Protein AF-A0A8T5UXG6-F1 (afdb_monomer_lite)

Foldseek 3Di:
DDDDDPQQDPDDFADDPDLLVRLQVRCVSNVAPLVPAAAAAEEEAEDEQEADPDPPDGDDLSNVLNNLVSNVVRRHPAYAYAYAYDPPDDLVNSCVRVVCPVVCVVSVHDDDRDYDQPPDDDDDPVRVVVCVVLVHDPVLVSDPPVVSVVVSCVVPDPDPDDCPVVVVVVVVVVVVVVD

pLDDT: mean 83.87, std 12.8, range [38.47, 96.81]

Structure (mmCIF, N/CA/C/O backbone):
data_AF-A0A8T5UXG6-F1
#
_entry.id   AF-A0A8T5UXG6-F1
#
loop_
_atom_site.group_PDB
_atom_site.id
_atom_site.type_symbol
_atom_site.label_atom_id
_atom_site.label_alt_id
_atom_site.label_comp_id
_atom_site.label_asym_id
_atom_site.label_entity_id
_atom_site.label_seq_id
_atom_site.pdbx_PDB_ins_code
_atom_site.Cartn_x
_atom_site.Cartn_y
_atom_site.Cartn_z
_atom_site.occupancy
_atom_site.B_iso_or_equiv
_atom_site.auth_seq_id
_atom_site.auth_comp_id
_atom_site.auth_asym_id
_atom_site.auth_atom_id
_atom_site.pdbx_PDB_model_num
ATOM 1 N N . MET A 1 1 ? -43.165 5.836 3.143 1.00 38.47 1 MET A N 1
ATOM 2 C CA . MET A 1 1 ? -42.640 5.921 4.518 1.00 38.47 1 MET A CA 1
ATOM 3 C C . MET A 1 1 ? -41.140 6.056 4.355 1.00 38.47 1 MET A C 1
ATOM 5 O O . MET A 1 1 ? -40.420 5.119 4.633 1.00 38.47 1 MET A O 1
ATOM 9 N N . ASP A 1 2 ? -40.715 7.193 3.802 1.00 46.41 2 ASP A N 1
ATOM 10 C CA . ASP A 1 2 ? -39.312 7.504 3.524 1.00 46.41 2 ASP A CA 1
ATOM 11 C C . ASP A 1 2 ? -38.989 8.745 4.348 1.00 46.41 2 ASP A C 1
ATOM 13 O O . ASP A 1 2 ? -39.296 9.872 3.961 1.00 46.41 2 ASP A O 1
ATOM 17 N N . GLN A 1 3 ? -38.491 8.522 5.557 1.00 46.97 3 GLN A N 1
ATOM 18 C CA . GLN A 1 3 ? -37.951 9.562 6.422 1.00 46.97 3 GLN A CA 1
ATOM 19 C C . GLN A 1 3 ? -36.730 8.985 7.130 1.00 46.97 3 GLN A C 1
ATOM 21 O O . GLN A 1 3 ? -36.889 8.236 8.086 1.00 46.97 3 GLN A O 1
ATOM 26 N N . LEU A 1 4 ? -35.546 9.313 6.608 1.00 49.09 4 LEU A N 1
ATOM 27 C CA . LEU A 1 4 ? -34.353 9.826 7.301 1.00 49.09 4 LEU A CA 1
ATOM 28 C C . LEU A 1 4 ? -33.150 9.588 6.380 1.00 49.09 4 LEU A C 1
ATOM 30 O O . LEU A 1 4 ? -32.632 8.482 6.349 1.00 49.09 4 LEU A O 1
ATOM 34 N N . ASP A 1 5 ? -32.707 10.605 5.640 1.00 53.50 5 ASP A N 1
ATOM 35 C CA . ASP A 1 5 ? -31.326 10.620 5.126 1.00 53.50 5 ASP A CA 1
ATOM 36 C C . ASP A 1 5 ? -30.870 12.042 4.749 1.00 53.50 5 ASP A C 1
ATOM 38 O O . ASP A 1 5 ? -30.291 12.288 3.695 1.00 53.50 5 ASP A O 1
ATOM 42 N N . SER A 1 6 ? -31.205 13.037 5.581 1.00 59.81 6 SER A N 1
ATOM 43 C CA . SER A 1 6 ? -31.021 14.454 5.230 1.00 59.81 6 SER A CA 1
ATOM 44 C C . SER A 1 6 ? -30.012 15.225 6.081 1.00 59.81 6 SER A C 1
ATOM 46 O O . SER A 1 6 ? -30.183 16.431 6.202 1.00 59.81 6 SER A O 1
ATOM 48 N N . ASP A 1 7 ? -28.989 14.599 6.671 1.00 69.44 7 ASP A N 1
ATOM 49 C CA . ASP A 1 7 ? -27.963 15.389 7.387 1.00 69.44 7 ASP A CA 1
ATOM 50 C C . ASP A 1 7 ? -26.568 14.748 7.495 1.00 69.44 7 ASP A C 1
ATOM 52 O O . ASP A 1 7 ? -25.750 15.162 8.316 1.00 69.44 7 ASP A O 1
ATOM 56 N N . ILE A 1 8 ? -26.246 13.746 6.668 1.00 77.94 8 ILE A N 1
ATOM 57 C CA . ILE A 1 8 ? -24.883 13.202 6.659 1.00 77.94 8 ILE A CA 1
ATOM 58 C C . ILE A 1 8 ? -24.038 13.973 5.649 1.00 77.94 8 ILE A C 1
ATOM 60 O O . ILE A 1 8 ? -24.298 13.938 4.447 1.00 77.94 8 ILE A O 1
ATOM 64 N N . ALA A 1 9 ? -23.003 14.652 6.140 1.00 84.81 9 ALA A N 1
ATOM 65 C CA . ALA A 1 9 ? -22.085 15.404 5.299 1.00 84.81 9 ALA A CA 1
ATOM 66 C C . ALA A 1 9 ? -21.331 14.480 4.323 1.00 84.81 9 ALA A C 1
ATOM 68 O O . ALA A 1 9 ? -20.856 13.407 4.694 1.00 84.81 9 ALA A O 1
ATOM 69 N N . GLU A 1 10 ? -21.174 14.921 3.074 1.00 89.12 10 GLU A N 1
ATOM 70 C CA . GLU A 1 10 ? -20.307 14.251 2.091 1.00 89.12 10 GLU A CA 1
ATOM 71 C C . GLU A 1 10 ? -18.827 14.604 2.297 1.00 89.12 10 GLU A C 1
ATOM 73 O O . GLU A 1 10 ? -17.936 13.827 1.958 1.00 89.12 10 GLU A O 1
ATOM 78 N N . VAL A 1 11 ? -18.560 15.784 2.865 1.00 93.25 11 VAL A N 1
ATOM 79 C CA . VAL A 1 11 ? -17.217 16.299 3.147 1.00 93.25 11 VAL A CA 1
ATOM 80 C C . VAL A 1 11 ? -17.216 16.947 4.524 1.00 93.25 11 VAL A C 1
ATOM 82 O O . VAL A 1 11 ? -18.059 17.790 4.823 1.00 93.25 11 VAL A O 1
ATOM 85 N N . VAL A 1 12 ? -16.233 16.588 5.350 1.00 93.88 12 VAL A N 1
ATOM 86 C CA . VAL A 1 12 ? -16.055 17.139 6.696 1.00 93.88 12 VAL A CA 1
ATOM 87 C C . VAL A 1 12 ? -14.656 17.731 6.825 1.00 93.88 12 VAL A C 1
ATOM 89 O O . VAL A 1 12 ? -13.672 17.145 6.378 1.00 93.88 12 VAL A O 1
ATOM 92 N N . ILE A 1 13 ? -14.569 18.894 7.471 1.00 95.00 13 ILE A N 1
ATOM 93 C CA . ILE A 1 13 ? -13.312 19.505 7.904 1.00 95.00 13 ILE A CA 1
ATOM 94 C C . ILE A 1 13 ? -13.299 19.501 9.431 1.00 95.00 13 ILE A C 1
ATOM 96 O O . ILE A 1 13 ? -14.223 20.012 10.066 1.00 95.00 13 ILE A O 1
ATOM 100 N N . THR A 1 14 ? -12.248 18.937 10.019 1.00 94.94 14 THR A N 1
ATOM 101 C CA . THR A 1 14 ? -12.091 18.814 11.471 1.00 94.94 14 THR A CA 1
ATOM 102 C C . THR A 1 14 ? -10.763 19.389 11.937 1.00 94.94 14 THR A C 1
ATOM 104 O O . THR A 1 14 ? -9.814 19.550 11.166 1.00 94.94 14 THR A O 1
ATOM 107 N N . LYS A 1 15 ? -10.709 19.738 13.222 1.00 95.19 15 LYS A N 1
ATOM 108 C CA . LYS A 1 15 ? -9.499 20.209 13.890 1.00 95.19 15 LYS A CA 1
ATOM 109 C C . LYS A 1 15 ? -9.513 19.696 15.324 1.00 95.19 15 LYS A C 1
ATOM 111 O O . LYS A 1 15 ? -10.346 20.135 16.109 1.00 95.19 15 LYS A O 1
ATOM 116 N N . GLY A 1 16 ? -8.5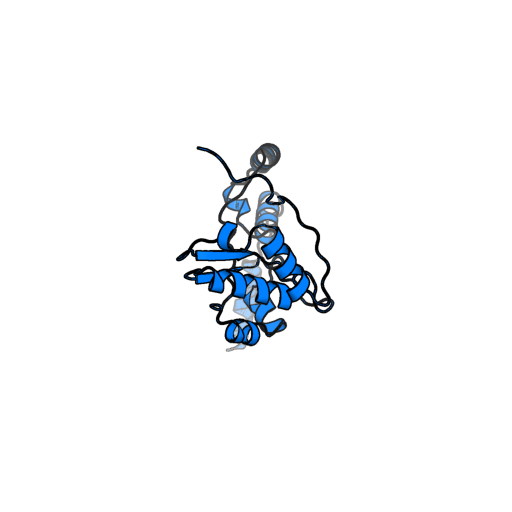89 18.798 15.643 1.00 92.19 16 GLY A N 1
ATOM 117 C CA . GLY A 1 16 ? -8.338 18.308 16.996 1.00 92.19 16 GLY A CA 1
ATOM 118 C C . GLY A 1 16 ? -6.974 18.750 17.525 1.00 92.19 16 GLY A C 1
ATOM 119 O O . GLY A 1 16 ? -6.190 19.399 16.825 1.00 92.19 16 GLY A O 1
ATOM 120 N N . ASN A 1 17 ? -6.677 18.368 18.764 1.00 94.69 17 ASN A N 1
ATOM 121 C CA . ASN A 1 17 ? -5.379 18.583 19.405 1.00 94.69 17 ASN A CA 1
ATOM 122 C C . ASN A 1 17 ? -4.340 17.533 18.979 1.00 94.69 17 ASN A C 1
ATOM 124 O O . ASN A 1 17 ? -3.144 17.729 19.191 1.00 94.69 17 ASN A O 1
ATOM 128 N N . SER A 1 18 ? -4.781 16.434 18.357 1.00 94.88 18 SER A N 1
ATOM 129 C CA . SER A 1 18 ? -3.923 15.406 17.765 1.00 94.88 18 SER A CA 1
ATOM 130 C C . SER A 1 18 ? -4.439 14.936 16.391 1.00 94.88 18 SER A C 1
ATOM 132 O O . SER A 1 18 ? -5.611 15.153 16.049 1.00 94.88 18 SER A O 1
ATOM 134 N N . PRO A 1 19 ? -3.587 14.279 15.576 1.00 93.06 19 PRO A N 1
ATOM 135 C CA . PRO A 1 19 ? -4.015 13.645 14.326 1.00 93.06 19 PRO A CA 1
ATOM 136 C C . PRO A 1 19 ? -5.084 12.560 14.522 1.00 93.06 19 PRO A C 1
ATOM 138 O O . PRO A 1 19 ? -5.959 12.410 13.672 1.00 93.06 19 PRO A O 1
ATOM 141 N N . GLU A 1 20 ? -5.025 11.825 15.637 1.00 94.31 20 GLU A N 1
ATOM 142 C CA . GLU A 1 20 ? -6.018 10.814 16.024 1.00 94.31 20 GLU A CA 1
ATOM 143 C C . GLU A 1 20 ? -7.375 11.455 16.338 1.00 94.31 20 GLU A C 1
ATOM 145 O O . GLU A 1 20 ? -8.386 11.074 15.753 1.00 94.31 20 GLU A O 1
ATOM 150 N N . GLU A 1 21 ? -7.399 12.489 17.183 1.00 96.19 21 GLU A N 1
ATOM 151 C CA . GLU A 1 21 ? -8.635 13.205 17.528 1.00 96.19 21 GLU A CA 1
ATOM 152 C C . GLU A 1 21 ? -9.294 13.801 16.277 1.00 96.19 21 GLU A C 1
ATOM 154 O O . GLU A 1 21 ? -10.499 13.671 16.072 1.00 96.19 21 GLU A O 1
ATOM 159 N N . SER A 1 22 ? -8.482 14.396 15.397 1.00 95.62 22 SER A N 1
ATOM 160 C CA . SER A 1 22 ? -8.967 15.018 14.163 1.00 95.62 22 SER A CA 1
ATOM 161 C C . SER A 1 22 ? -9.625 14.002 13.222 1.00 95.62 22 SER A C 1
ATOM 163 O O . SER A 1 22 ? -10.663 14.306 12.632 1.00 95.62 22 SER A O 1
ATOM 165 N N . VAL A 1 23 ? -9.047 12.802 13.063 1.00 95.62 23 VAL A N 1
ATOM 166 C CA . VAL A 1 23 ? -9.612 11.790 12.155 1.00 95.62 23 VAL A CA 1
ATOM 167 C C . VAL A 1 23 ? -10.854 11.121 12.742 1.00 95.62 23 VAL A C 1
ATOM 169 O O . VAL A 1 23 ? -11.803 10.888 11.999 1.00 95.62 23 VAL A O 1
ATOM 172 N N . LEU A 1 24 ? -10.888 10.869 14.055 1.00 96.31 24 LEU A N 1
ATOM 173 C CA . LEU A 1 24 ? -12.051 10.273 14.719 1.00 96.31 24 LEU A CA 1
ATOM 174 C C . LEU A 1 24 ? -13.267 11.209 14.677 1.00 96.31 24 LEU A C 1
ATOM 176 O O . LEU A 1 24 ? -14.344 10.772 14.282 1.00 96.31 24 LEU A O 1
ATOM 180 N N . ASP A 1 25 ? -13.085 12.503 14.972 1.00 96.31 25 ASP A N 1
ATOM 181 C CA . ASP A 1 25 ? -14.144 13.518 14.819 1.00 96.31 25 ASP A CA 1
ATOM 182 C C . ASP A 1 25 ? -14.644 13.597 13.365 1.00 96.31 25 ASP A C 1
ATOM 184 O O . ASP A 1 25 ? -15.836 13.761 13.107 1.00 96.31 25 ASP A O 1
ATOM 188 N N . GLY A 1 26 ? -13.736 13.436 12.396 1.00 95.88 26 GLY A N 1
ATOM 189 C CA . GLY A 1 26 ? -14.081 13.431 10.975 1.00 95.88 26 GLY A CA 1
ATOM 190 C C . GLY A 1 26 ? -14.941 12.233 10.589 1.00 95.88 26 GLY A C 1
ATOM 191 O O . GLY A 1 26 ? -15.967 12.404 9.935 1.00 95.88 26 GLY A O 1
ATOM 192 N N . ILE A 1 27 ? -14.542 11.035 11.019 1.00 95.81 27 ILE A N 1
ATOM 193 C CA . ILE A 1 27 ? -15.283 9.789 10.793 1.00 95.81 27 ILE A CA 1
ATOM 194 C C . ILE A 1 27 ? -16.681 9.872 11.415 1.00 95.81 27 ILE A C 1
ATOM 196 O O . ILE A 1 27 ? -17.655 9.520 10.753 1.00 95.81 27 ILE A O 1
ATOM 200 N N . GLU A 1 28 ? -16.794 10.376 12.644 1.00 95.12 28 GLU A N 1
ATOM 201 C CA . GLU A 1 28 ? -18.079 10.519 13.337 1.00 95.12 28 GLU A CA 1
ATOM 202 C C . GLU A 1 28 ? -19.034 11.436 12.558 1.00 95.12 28 GLU A C 1
ATOM 204 O O . GLU A 1 28 ? -20.153 11.046 12.224 1.00 95.12 28 GLU A O 1
ATOM 209 N N . LYS A 1 29 ? -18.563 12.624 12.160 1.00 95.00 29 LYS A N 1
ATOM 210 C CA . LYS A 1 29 ? -19.345 13.592 11.368 1.00 95.00 29 LYS A CA 1
ATOM 211 C C . LYS A 1 29 ? -19.700 13.098 9.963 1.00 95.00 29 LYS A C 1
ATOM 213 O O . LYS A 1 29 ? -20.647 13.603 9.365 1.00 95.00 29 LYS A O 1
ATOM 218 N N . LEU A 1 30 ? -18.961 12.122 9.434 1.00 94.94 30 LEU A N 1
ATOM 219 C CA . LEU A 1 30 ? -19.283 11.443 8.176 1.00 94.94 30 LEU A CA 1
ATOM 220 C C . LEU A 1 30 ? -20.365 10.360 8.334 1.00 94.94 30 LEU A C 1
ATOM 222 O O . LEU A 1 30 ? -20.741 9.752 7.331 1.00 94.94 30 LEU A O 1
ATOM 226 N N . GLY A 1 31 ? -20.884 10.136 9.546 1.00 93.62 31 GLY A N 1
ATOM 227 C CA . GLY A 1 31 ? -21.878 9.102 9.856 1.00 93.62 31 GLY A CA 1
ATOM 228 C C . GLY A 1 31 ? -21.286 7.849 10.507 1.00 93.62 31 GLY A C 1
ATOM 229 O O . GLY A 1 31 ? -21.930 6.803 10.512 1.00 93.62 31 GLY A O 1
ATOM 230 N N . GLY A 1 32 ? -20.063 7.942 11.034 1.00 94.81 32 GLY A N 1
ATOM 231 C CA . GLY A 1 32 ? -19.356 6.834 11.662 1.00 94.81 32 GLY A CA 1
ATOM 232 C C . GLY A 1 32 ? -18.692 5.893 10.656 1.00 94.81 32 GLY A C 1
ATOM 233 O O . GLY A 1 32 ? -18.997 5.865 9.462 1.00 94.81 32 GLY A O 1
ATOM 234 N N . ILE A 1 33 ? -17.755 5.082 11.148 1.00 95.94 33 ILE A N 1
ATOM 235 C CA . ILE A 1 33 ? -16.996 4.160 10.293 1.00 95.94 33 ILE A CA 1
ATOM 236 C C . ILE A 1 33 ? -17.881 3.051 9.698 1.00 95.94 33 ILE A C 1
ATOM 238 O O . ILE A 1 33 ? -17.632 2.614 8.576 1.00 95.94 33 ILE A O 1
ATOM 242 N N . SER A 1 34 ? -18.954 2.666 10.398 1.00 95.62 34 SER A N 1
ATOM 243 C CA . SER A 1 34 ? -19.935 1.671 9.943 1.00 95.62 34 SER A CA 1
ATOM 244 C C . SER A 1 34 ? -20.723 2.097 8.704 1.00 95.62 34 SER A C 1
ATOM 246 O O . SER A 1 34 ? -21.357 1.266 8.075 1.00 95.62 34 SER A O 1
ATOM 248 N N . LYS A 1 35 ? -20.658 3.372 8.299 1.00 93.81 35 LYS A N 1
ATOM 249 C CA . LYS A 1 35 ? -21.181 3.806 6.996 1.00 93.81 35 LYS A CA 1
ATOM 250 C C . LYS A 1 35 ? -20.381 3.226 5.820 1.00 93.81 35 LYS A C 1
ATOM 252 O O . LYS A 1 35 ? -20.889 3.146 4.706 1.00 93.81 35 LYS A O 1
ATOM 257 N N . PHE A 1 36 ? -19.116 2.876 6.049 1.00 93.88 36 PHE A N 1
ATOM 258 C CA . PHE A 1 36 ? -18.180 2.434 5.013 1.00 93.88 36 PHE A CA 1
ATOM 259 C C . PHE A 1 36 ? -17.785 0.961 5.140 1.00 93.88 36 PHE A C 1
ATOM 261 O O . PHE A 1 36 ? -17.157 0.435 4.223 1.00 93.88 36 PHE A O 1
ATOM 268 N N . ILE A 1 37 ? -18.052 0.344 6.293 1.00 96.25 37 ILE A N 1
ATOM 269 C CA . ILE A 1 37 ? -17.551 -0.980 6.664 1.00 96.25 37 ILE A CA 1
ATOM 270 C C . ILE A 1 37 ? -18.658 -1.735 7.386 1.00 96.25 37 ILE A C 1
ATOM 272 O O . ILE A 1 37 ? -19.117 -1.285 8.440 1.00 96.25 37 ILE A O 1
ATOM 276 N N . ASP A 1 38 ? -19.004 -2.901 6.856 1.00 95.94 38 ASP A N 1
ATOM 277 C CA . ASP A 1 38 ? -19.957 -3.820 7.466 1.00 95.94 38 ASP A CA 1
ATOM 278 C C . ASP A 1 38 ? -19.248 -4.897 8.310 1.00 95.94 38 ASP A C 1
ATOM 280 O O . ASP A 1 38 ? -18.054 -5.190 8.149 1.00 95.94 38 ASP A O 1
ATOM 284 N N . ASP A 1 39 ? -19.996 -5.523 9.223 1.00 96.75 39 ASP A N 1
ATOM 285 C CA . ASP A 1 39 ? -19.494 -6.648 10.016 1.00 96.75 39 ASP A CA 1
ATOM 286 C C . ASP A 1 39 ? -19.057 -7.804 9.100 1.00 96.75 39 ASP A C 1
ATOM 288 O O . ASP A 1 39 ? -19.781 -8.244 8.205 1.00 96.75 39 ASP A O 1
ATOM 292 N N . GLY A 1 40 ? -17.848 -8.312 9.326 1.00 95.75 40 GLY A N 1
ATOM 293 C CA . GLY A 1 40 ? -17.262 -9.383 8.526 1.00 95.75 40 GLY A CA 1
ATOM 294 C C . GLY A 1 40 ? -16.457 -8.929 7.301 1.00 95.75 40 GLY A C 1
ATOM 295 O O . GLY A 1 40 ? -15.817 -9.784 6.668 1.00 95.75 40 GLY A O 1
ATOM 296 N N . ASP A 1 41 ? -16.402 -7.629 6.996 1.00 96.75 41 ASP A N 1
ATOM 297 C CA . ASP A 1 41 ? -15.684 -7.113 5.827 1.00 96.75 41 ASP A CA 1
ATOM 298 C C . ASP A 1 41 ? -14.170 -7.356 5.873 1.00 96.75 41 ASP A C 1
ATOM 300 O O . ASP A 1 41 ? -13.522 -7.400 6.926 1.00 96.75 41 ASP A O 1
ATOM 304 N N . GLN A 1 42 ? -13.573 -7.484 4.685 1.00 94.62 42 GLN A N 1
ATOM 305 C CA . GLN A 1 42 ? -12.125 -7.402 4.514 1.00 94.62 42 GLN A CA 1
A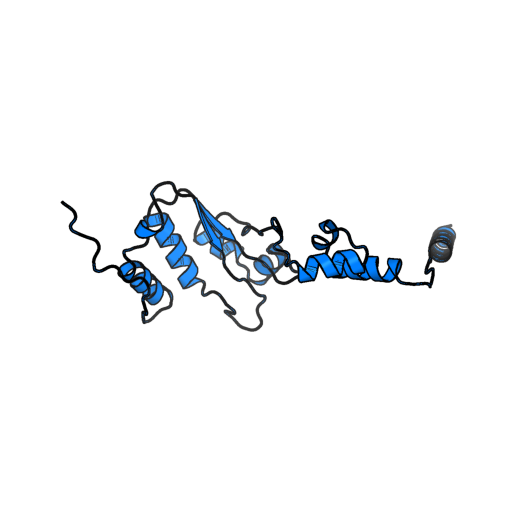TOM 306 C C . GLN A 1 42 ? -11.752 -6.022 3.985 1.00 94.62 42 GLN A C 1
ATOM 308 O O . GLN A 1 42 ? -12.093 -5.663 2.862 1.00 94.62 42 GLN A O 1
ATOM 313 N N . VAL A 1 43 ? -10.993 -5.273 4.778 1.00 93.94 43 VAL A N 1
ATOM 314 C CA . VAL A 1 43 ? -10.671 -3.873 4.503 1.00 93.94 43 VAL A CA 1
ATOM 315 C C . VAL A 1 43 ? -9.225 -3.765 4.041 1.00 93.94 43 VAL A C 1
ATOM 317 O O . VAL A 1 43 ? -8.316 -4.293 4.683 1.00 93.94 43 VAL A O 1
ATOM 320 N N . PHE A 1 44 ? -8.987 -3.059 2.939 1.00 91.25 44 PHE A N 1
ATOM 321 C CA . PHE A 1 44 ? -7.644 -2.750 2.456 1.00 91.25 44 PHE A CA 1
ATOM 322 C C . PHE A 1 44 ? -7.380 -1.246 2.532 1.00 91.25 44 PHE A C 1
ATOM 324 O O . PHE A 1 44 ? -8.013 -0.456 1.835 1.00 91.25 44 PHE A O 1
ATOM 331 N N . ILE A 1 45 ? -6.407 -0.851 3.350 1.00 90.81 45 ILE A N 1
ATOM 332 C CA . ILE A 1 45 ? -6.002 0.541 3.537 1.00 90.81 45 ILE A CA 1
ATOM 333 C C . ILE A 1 45 ? -4.740 0.795 2.715 1.00 90.81 45 ILE A C 1
ATOM 335 O O . ILE A 1 45 ? -3.640 0.333 3.045 1.00 90.81 45 ILE A O 1
ATOM 339 N N . LYS A 1 46 ? -4.893 1.554 1.629 1.00 87.88 46 LYS A N 1
ATOM 340 C CA . LYS A 1 46 ? -3.772 1.982 0.791 1.00 87.88 46 LYS A CA 1
ATOM 341 C C . LYS A 1 46 ? -3.121 3.230 1.383 1.00 87.88 46 LYS A C 1
ATOM 343 O O . LYS A 1 46 ? -3.713 4.302 1.380 1.00 87.88 46 LYS A O 1
ATOM 348 N N . ILE A 1 47 ? -1.867 3.106 1.805 1.00 84.00 47 ILE A N 1
ATOM 349 C CA . ILE A 1 47 ? -1.049 4.223 2.295 1.00 84.00 47 ILE A CA 1
ATOM 350 C C . ILE A 1 47 ? 0.089 4.547 1.325 1.00 84.00 47 ILE A C 1
ATOM 352 O O . ILE A 1 47 ? 0.407 3.767 0.419 1.00 84.00 47 ILE A O 1
ATOM 356 N N . ASN A 1 48 ? 0.719 5.703 1.521 1.00 79.00 48 ASN A N 1
ATOM 357 C CA . ASN A 1 48 ? 1.932 6.089 0.810 1.00 79.00 48 ASN A CA 1
ATOM 358 C C . ASN A 1 48 ? 3.121 6.040 1.773 1.00 79.00 48 ASN A C 1
ATOM 360 O O . ASN A 1 48 ? 3.266 6.900 2.638 1.00 79.00 48 ASN A O 1
ATOM 364 N N . LEU A 1 49 ? 3.994 5.047 1.602 1.00 72.75 49 LEU A N 1
ATOM 365 C CA . LEU A 1 49 ? 5.269 4.963 2.314 1.00 72.75 49 LEU A CA 1
ATOM 366 C C . LEU A 1 49 ? 6.399 5.466 1.415 1.00 72.75 49 LEU A C 1
ATOM 368 O O . LEU A 1 49 ? 6.657 4.892 0.357 1.00 72.75 49 LEU A O 1
ATOM 372 N N . ARG A 1 50 ? 7.091 6.520 1.850 1.00 69.25 50 ARG A N 1
ATOM 373 C CA . ARG A 1 50 ? 8.343 6.987 1.240 1.00 69.25 50 ARG A CA 1
ATOM 374 C C . ARG A 1 50 ? 9.482 6.851 2.242 1.00 69.25 50 ARG A C 1
ATOM 376 O O . ARG A 1 50 ? 9.250 6.888 3.448 1.00 69.25 50 ARG A O 1
ATOM 383 N N . LEU A 1 51 ? 10.703 6.712 1.727 1.00 64.00 51 LEU A N 1
ATOM 384 C CA . LEU A 1 51 ? 11.915 6.730 2.543 1.00 64.00 51 LEU A CA 1
ATOM 385 C C . LEU A 1 51 ? 12.029 8.042 3.344 1.00 64.00 51 LEU A C 1
ATOM 387 O O . LEU A 1 51 ? 11.509 9.078 2.911 1.00 64.00 51 LEU A O 1
ATOM 391 N N . PRO A 1 52 ? 12.690 8.009 4.513 1.00 59.00 52 PRO A N 1
ATOM 392 C CA . PRO A 1 52 ? 12.793 9.170 5.379 1.00 59.00 52 PRO A CA 1
ATOM 393 C C . PRO A 1 52 ? 13.767 10.195 4.783 1.00 59.00 52 PRO A C 1
ATOM 395 O O . PRO A 1 52 ? 14.977 10.052 4.891 1.00 59.00 52 PRO A O 1
ATOM 398 N N . PHE A 1 53 ? 13.227 11.269 4.205 1.00 57.31 53 PHE A N 1
ATOM 399 C CA . PHE A 1 53 ? 13.936 12.552 4.069 1.00 57.31 53 PHE A CA 1
ATOM 400 C C . PHE A 1 53 ? 13.550 13.535 5.199 1.00 57.31 53 PHE A C 1
ATOM 402 O O . PHE A 1 53 ? 13.844 14.722 5.125 1.00 57.31 53 PHE A O 1
ATOM 409 N N . GLY A 1 54 ? 12.883 13.035 6.248 1.00 50.06 54 GLY A N 1
ATOM 410 C CA . GLY A 1 54 ? 12.350 13.788 7.386 1.00 50.06 54 GLY A CA 1
ATOM 411 C C . GLY A 1 54 ? 11.082 13.108 7.915 1.00 50.06 54 GLY A C 1
ATOM 412 O O . GLY A 1 54 ? 10.182 12.785 7.151 1.00 50.06 54 GLY A O 1
ATOM 413 N N . PHE A 1 55 ? 11.023 12.792 9.201 1.00 46.78 55 PHE A N 1
ATOM 414 C CA . PHE A 1 55 ? 9.890 12.097 9.827 1.00 46.78 55 PHE A CA 1
ATOM 415 C C . PHE A 1 55 ? 8.695 13.064 10.007 1.00 46.78 55 PHE A C 1
ATOM 417 O O . PHE A 1 55 ? 8.946 14.174 10.472 1.00 46.78 55 PHE A O 1
ATOM 424 N N . PRO A 1 56 ? 7.415 12.705 9.756 1.00 50.00 56 PRO A N 1
ATOM 425 C CA . PRO A 1 56 ? 6.854 11.701 8.842 1.00 50.00 56 PRO A CA 1
ATOM 426 C C . PRO A 1 56 ? 6.571 12.302 7.442 1.00 50.00 56 PRO A C 1
ATOM 428 O O . PRO A 1 56 ? 6.053 13.408 7.331 1.00 50.00 56 PRO A O 1
ATOM 431 N N . THR A 1 57 ? 6.862 11.584 6.348 1.00 63.00 57 THR A N 1
ATOM 432 C CA . THR A 1 57 ? 6.844 12.198 5.001 1.00 63.00 57 THR A CA 1
ATOM 433 C C . THR A 1 57 ? 5.481 12.261 4.297 1.00 63.00 57 THR A C 1
ATOM 435 O O . THR A 1 57 ? 5.323 13.141 3.464 1.00 63.00 57 THR A O 1
ATOM 438 N N . ASN A 1 58 ? 4.498 11.379 4.566 1.00 72.12 58 ASN A N 1
ATOM 439 C CA . ASN A 1 58 ? 3.184 11.439 3.874 1.00 72.12 58 ASN A CA 1
ATOM 440 C C . ASN A 1 58 ? 1.971 10.920 4.669 1.00 72.12 58 ASN A C 1
ATOM 442 O O . ASN A 1 58 ? 0.875 11.443 4.501 1.00 72.12 58 ASN A O 1
ATOM 446 N N . THR A 1 59 ? 2.121 9.875 5.491 1.00 81.00 59 THR A N 1
ATOM 447 C CA . THR A 1 59 ? 1.020 9.317 6.300 1.00 81.00 59 THR A CA 1
ATOM 448 C C . THR A 1 59 ? 1.407 9.365 7.770 1.00 81.00 59 THR A C 1
ATOM 450 O O . THR A 1 59 ? 2.447 8.832 8.154 1.00 81.00 59 THR A O 1
ATOM 453 N N . ASN A 1 60 ? 0.579 10.013 8.588 1.00 86.00 60 ASN A N 1
ATOM 454 C CA . ASN A 1 60 ? 0.742 10.014 10.035 1.00 86.00 60 ASN A CA 1
ATOM 455 C C . ASN A 1 60 ? 0.335 8.637 10.607 1.00 86.00 60 ASN A C 1
ATOM 457 O O . ASN A 1 60 ? -0.712 8.095 10.244 1.00 86.00 60 ASN A O 1
ATOM 461 N N . LEU A 1 61 ? 1.178 8.053 11.468 1.00 84.81 61 LEU A N 1
ATOM 462 C CA . LEU A 1 61 ? 0.953 6.712 12.021 1.00 84.81 61 LEU A CA 1
ATOM 463 C C . LEU A 1 61 ? -0.171 6.675 13.064 1.00 84.81 61 LEU A C 1
ATOM 465 O O . LEU A 1 61 ? -0.840 5.652 13.180 1.00 84.81 61 LEU A O 1
ATOM 469 N N . ASP A 1 62 ? -0.426 7.769 13.777 1.00 88.25 62 ASP A N 1
ATOM 470 C CA . ASP A 1 62 ? -1.537 7.846 14.731 1.00 88.25 62 ASP A CA 1
ATOM 471 C C . ASP A 1 62 ? -2.871 7.872 13.980 1.00 88.25 62 ASP A C 1
ATOM 473 O O . ASP A 1 62 ? -3.787 7.121 14.307 1.00 88.25 62 ASP A O 1
ATOM 477 N N . THR A 1 63 ? -2.946 8.625 12.876 1.00 91.25 63 THR A N 1
ATOM 478 C CA . THR A 1 63 ? -4.095 8.586 11.958 1.00 91.25 63 THR A CA 1
ATOM 479 C C . THR A 1 63 ? -4.328 7.176 11.407 1.00 91.25 63 THR A C 1
ATOM 481 O O . THR A 1 63 ? -5.459 6.696 11.404 1.00 91.25 63 THR A O 1
ATOM 484 N N . LEU A 1 64 ? -3.272 6.483 10.961 1.00 90.56 64 LEU A N 1
ATOM 485 C CA . LEU A 1 64 ? -3.398 5.112 10.453 1.00 90.56 64 LEU A CA 1
ATOM 486 C C . LEU A 1 64 ? -3.899 4.147 11.539 1.00 90.56 64 LEU A C 1
ATOM 488 O O . LEU A 1 64 ? -4.788 3.337 11.272 1.00 90.56 64 LEU A O 1
ATOM 492 N N . LYS A 1 65 ? -3.357 4.252 12.758 1.00 91.25 65 LYS A N 1
ATOM 493 C CA . LYS A 1 65 ? -3.773 3.446 13.913 1.00 91.25 65 LYS A CA 1
ATOM 494 C C . LYS A 1 65 ? -5.253 3.661 14.228 1.00 91.25 65 LYS A C 1
ATOM 496 O O . LYS A 1 65 ? -5.980 2.676 14.344 1.00 91.25 65 LYS A O 1
ATOM 501 N N . ALA A 1 66 ? -5.695 4.915 14.286 1.00 94.56 66 ALA A N 1
ATOM 502 C CA . ALA A 1 66 ? -7.080 5.278 14.571 1.00 94.56 66 ALA A CA 1
ATOM 503 C C . ALA A 1 66 ? -8.057 4.717 13.524 1.00 94.56 66 ALA A C 1
ATOM 505 O O . ALA A 1 66 ? -9.090 4.147 13.881 1.00 94.56 66 ALA A O 1
ATOM 506 N N . ILE A 1 67 ? -7.710 4.791 12.232 1.00 95.12 67 ILE A N 1
ATOM 507 C CA . ILE A 1 67 ? -8.530 4.212 11.154 1.00 95.12 67 ILE A CA 1
ATOM 508 C C . ILE A 1 67 ? -8.611 2.688 11.301 1.00 95.12 67 ILE A C 1
ATOM 510 O O . ILE A 1 67 ? -9.703 2.133 11.271 1.00 95.12 67 ILE A O 1
ATOM 514 N N . ILE A 1 68 ? -7.483 2.001 11.511 1.00 94.19 68 ILE A N 1
ATOM 515 C CA . ILE A 1 68 ? -7.458 0.537 11.677 1.00 94.19 68 ILE A CA 1
ATOM 516 C C . ILE A 1 68 ? -8.312 0.101 12.870 1.00 94.19 68 ILE A C 1
ATOM 518 O O . ILE A 1 68 ? -9.074 -0.861 12.770 1.00 94.19 68 ILE A O 1
ATOM 522 N N . GLN A 1 69 ? -8.195 0.805 13.997 1.00 94.00 69 GLN A N 1
ATOM 523 C CA . GLN A 1 69 ? -9.008 0.541 15.181 1.00 94.00 69 GLN A CA 1
ATOM 524 C C . GLN A 1 69 ? -10.492 0.777 14.905 1.00 94.00 69 GLN A C 1
ATOM 526 O O . GLN A 1 69 ? -11.303 -0.058 15.292 1.00 94.00 69 GLN A O 1
ATOM 531 N N . SER A 1 70 ? -10.836 1.838 14.174 1.00 95.94 70 SER A N 1
ATOM 532 C CA . SER A 1 70 ? -12.213 2.107 13.750 1.00 95.94 70 SER A CA 1
ATOM 533 C C . SER A 1 70 ? -12.768 0.964 12.890 1.00 95.94 70 SER A C 1
ATOM 535 O O . SER A 1 70 ? -13.860 0.475 13.164 1.00 95.94 70 SER A O 1
ATOM 537 N N . CYS A 1 71 ? -11.996 0.456 11.920 1.00 95.75 71 CYS A N 1
ATOM 538 C CA . CYS A 1 71 ? -12.394 -0.704 11.113 1.00 95.75 71 CYS A CA 1
ATOM 539 C C . CYS A 1 71 ? -12.651 -1.948 11.978 1.00 95.75 71 CYS A C 1
ATOM 541 O O . CYS A 1 71 ? -13.654 -2.634 11.799 1.00 95.75 71 CYS A O 1
ATOM 543 N N . ASN A 1 72 ? -11.753 -2.239 12.925 1.00 93.19 72 ASN A N 1
ATOM 544 C CA . ASN A 1 72 ? -11.906 -3.386 13.823 1.00 93.19 72 ASN A CA 1
ATOM 545 C C . ASN A 1 72 ? -13.154 -3.247 14.710 1.00 93.19 72 ASN A C 1
ATOM 547 O O . ASN A 1 72 ? -13.865 -4.228 14.913 1.00 93.19 72 ASN A O 1
ATOM 551 N N . SER A 1 73 ? -13.434 -2.042 15.214 1.00 93.88 73 SER A N 1
ATOM 552 C CA . SER A 1 73 ? -14.624 -1.756 16.025 1.00 93.88 73 SER A CA 1
ATOM 553 C C . SER A 1 73 ? -15.931 -1.895 15.241 1.00 93.88 73 SER A C 1
ATOM 555 O O . SER A 1 73 ? -16.942 -2.254 15.835 1.00 93.88 73 SER A O 1
ATOM 557 N N . ALA A 1 74 ? -15.916 -1.666 13.923 1.00 96.06 74 ALA A N 1
ATOM 558 C CA . ALA A 1 74 ? -17.055 -1.950 13.043 1.00 96.06 74 ALA A CA 1
ATOM 559 C C . ALA A 1 74 ? -17.249 -3.441 12.718 1.00 96.06 74 ALA A C 1
ATOM 561 O O . ALA A 1 74 ? -18.217 -3.784 12.051 1.00 96.06 74 ALA A O 1
ATOM 562 N N . GLY A 1 75 ? -16.364 -4.328 13.183 1.00 95.25 75 GLY A N 1
ATOM 563 C CA . GLY A 1 75 ? -16.482 -5.767 12.935 1.00 95.25 75 GLY A CA 1
ATOM 564 C C . GLY A 1 75 ? -15.736 -6.257 11.694 1.00 95.25 75 GLY A C 1
ATOM 565 O O . GLY A 1 75 ? -15.954 -7.384 11.251 1.00 95.25 75 GLY A O 1
ATOM 566 N N . ALA A 1 76 ? -14.812 -5.464 11.133 1.00 96.12 76 ALA A N 1
ATOM 567 C CA . ALA A 1 76 ? -13.986 -5.924 10.019 1.00 96.12 76 ALA A CA 1
ATOM 568 C C . ALA A 1 76 ? -13.272 -7.241 10.377 1.00 96.12 76 ALA A C 1
ATOM 570 O O . ALA A 1 76 ? -12.480 -7.320 11.320 1.00 96.12 76 ALA A O 1
ATOM 571 N N . LYS A 1 77 ? -13.498 -8.283 9.573 1.00 94.06 77 LYS A N 1
ATOM 572 C CA . LYS A 1 77 ? -12.886 -9.607 9.753 1.00 94.06 77 LYS A CA 1
ATOM 573 C C . LYS A 1 77 ? -11.373 -9.557 9.604 1.00 94.06 77 LYS A C 1
ATOM 575 O O . LYS A 1 77 ? -10.651 -10.340 10.228 1.00 94.06 77 LYS A O 1
ATOM 580 N N . LYS A 1 78 ? -10.885 -8.703 8.701 1.00 91.06 78 LYS A N 1
ATOM 581 C CA . LYS A 1 78 ? -9.453 -8.536 8.454 1.00 91.06 78 LYS A CA 1
ATOM 582 C C . LYS A 1 78 ? -9.148 -7.171 7.863 1.00 91.06 78 LYS A C 1
ATOM 584 O O . LYS A 1 78 ? -9.774 -6.766 6.891 1.00 91.06 78 LYS A O 1
ATOM 589 N N . VAL A 1 79 ? -8.115 -6.525 8.394 1.00 91.44 79 VAL A N 1
ATOM 590 C CA . VAL A 1 79 ? -7.586 -5.270 7.861 1.00 91.44 79 VAL A CA 1
ATOM 591 C C . VAL A 1 79 ? -6.199 -5.520 7.279 1.00 91.44 79 VAL A C 1
ATOM 593 O O . VAL A 1 79 ? -5.309 -6.062 7.937 1.00 91.44 79 VAL A O 1
ATOM 596 N N . TYR A 1 80 ? -6.018 -5.136 6.023 1.00 89.69 80 TYR A N 1
ATOM 597 C CA . TYR A 1 80 ? -4.748 -5.160 5.318 1.00 89.69 80 TYR A CA 1
ATOM 598 C C . TYR A 1 80 ? -4.265 -3.734 5.100 1.00 89.69 80 TYR A C 1
ATOM 600 O O . TYR A 1 80 ? -5.041 -2.854 4.744 1.00 89.69 80 TYR A O 1
ATOM 608 N N . VAL A 1 81 ? -2.962 -3.522 5.240 1.00 86.25 81 VAL A N 1
ATOM 609 C CA . VAL A 1 81 ? -2.319 -2.261 4.871 1.00 86.25 81 VAL A CA 1
ATOM 610 C C . VAL A 1 81 ? -1.423 -2.533 3.672 1.00 86.25 81 VAL A C 1
ATOM 612 O O . VAL A 1 81 ? -0.698 -3.532 3.648 1.00 86.25 81 VAL A O 1
ATOM 615 N N . GLY A 1 82 ? -1.487 -1.667 2.664 1.00 82.56 82 GLY A N 1
ATOM 616 C CA . GLY A 1 82 ? -0.680 -1.774 1.453 1.00 82.56 82 GLY A CA 1
ATOM 617 C C . GLY A 1 82 ? -0.013 -0.459 1.080 1.00 82.56 82 GLY A C 1
ATOM 618 O O . GLY A 1 82 ? -0.550 0.615 1.341 1.00 82.56 82 GLY A O 1
ATOM 619 N N . SER A 1 83 ? 1.145 -0.528 0.428 1.00 78.56 83 SER A N 1
ATOM 620 C CA . SER A 1 83 ? 1.825 0.644 -0.133 1.00 78.56 83 SER A CA 1
ATOM 621 C C . SER A 1 83 ? 2.438 0.308 -1.485 1.00 78.56 83 SER A C 1
ATOM 623 O O . SER A 1 83 ? 2.782 -0.841 -1.755 1.00 78.56 83 SER A O 1
ATOM 625 N N . PHE A 1 84 ? 2.587 1.332 -2.323 1.00 72.88 84 PHE A N 1
ATOM 626 C CA . PHE A 1 84 ? 3.374 1.244 -3.545 1.00 72.88 84 PHE A CA 1
ATOM 627 C C . PHE A 1 84 ? 4.686 1.991 -3.283 1.00 72.88 84 PHE A C 1
ATOM 629 O O . PHE A 1 84 ? 4.644 3.209 -3.084 1.00 72.88 84 PHE A O 1
ATOM 636 N N . PRO A 1 85 ? 5.817 1.285 -3.142 1.00 65.25 85 PRO A N 1
ATOM 637 C CA . PRO A 1 85 ? 7.099 1.922 -2.910 1.00 65.25 85 PRO A CA 1
ATOM 638 C C . PRO A 1 85 ? 7.551 2.684 -4.163 1.00 65.25 85 PRO A C 1
ATOM 640 O O . PRO A 1 85 ? 7.032 2.483 -5.260 1.00 65.25 85 PRO A O 1
ATOM 643 N N . ILE A 1 86 ? 8.524 3.575 -3.979 1.00 65.31 86 ILE A N 1
ATOM 644 C CA . ILE A 1 86 ? 9.229 4.229 -5.088 1.00 65.31 86 ILE A CA 1
ATOM 645 C C . ILE A 1 86 ? 9.865 3.142 -5.972 1.00 65.31 86 ILE A C 1
ATOM 647 O O . ILE A 1 86 ? 10.259 2.092 -5.459 1.00 65.31 86 ILE A O 1
ATOM 651 N N . GLU A 1 87 ? 9.933 3.398 -7.282 1.00 65.38 87 GLU A N 1
ATOM 652 C CA . GLU A 1 87 ? 10.539 2.506 -8.278 1.00 65.38 87 GLU A CA 1
ATOM 653 C C . GLU A 1 87 ? 11.895 1.969 -7.773 1.00 65.38 87 GLU A C 1
ATOM 655 O O . GLU A 1 87 ? 12.685 2.699 -7.176 1.00 65.38 87 GLU A O 1
ATOM 660 N N . ASP A 1 88 ? 12.095 0.656 -7.919 1.00 67.25 88 ASP A N 1
ATOM 661 C CA . ASP A 1 88 ? 13.257 -0.120 -7.451 1.00 67.25 88 ASP A CA 1
ATOM 662 C C . ASP A 1 88 ? 13.491 -0.249 -5.934 1.00 67.25 88 ASP A C 1
ATOM 664 O O . ASP A 1 88 ? 14.430 -0.932 -5.515 1.00 67.25 88 ASP A O 1
ATOM 668 N N . ILE A 1 89 ? 12.605 0.274 -5.083 1.00 72.00 89 ILE A N 1
ATOM 669 C CA . ILE A 1 89 ? 12.652 0.016 -3.638 1.00 72.00 89 ILE A CA 1
ATOM 670 C C . ILE A 1 89 ? 11.579 -1.008 -3.258 1.00 72.00 89 ILE A C 1
ATOM 672 O O . ILE A 1 89 ? 10.409 -0.878 -3.599 1.00 72.00 89 ILE A O 1
ATOM 676 N N . THR A 1 90 ? 11.943 -2.044 -2.500 1.00 73.75 90 THR A N 1
ATOM 677 C CA . THR A 1 90 ? 10.955 -3.018 -2.006 1.00 73.75 90 THR A CA 1
ATOM 678 C C . THR A 1 90 ? 10.253 -2.514 -0.743 1.00 73.75 90 THR A C 1
ATOM 680 O O . THR A 1 90 ? 10.851 -1.833 0.092 1.00 73.75 90 THR A O 1
ATOM 683 N N . VAL A 1 91 ? 8.996 -2.922 -0.531 1.00 71.38 91 VAL A N 1
ATOM 684 C CA . VAL A 1 91 ? 8.271 -2.666 0.733 1.00 71.38 91 VAL A CA 1
ATOM 685 C C . VAL A 1 91 ? 9.055 -3.197 1.936 1.00 71.38 91 VAL A C 1
ATOM 687 O O . VAL A 1 91 ? 9.075 -2.561 2.986 1.00 71.38 91 VAL A O 1
ATOM 690 N N . LYS A 1 92 ? 9.765 -4.322 1.766 1.00 75.44 92 LYS A N 1
ATOM 691 C CA . LYS A 1 92 ? 10.662 -4.874 2.784 1.00 75.44 92 LYS A CA 1
ATOM 692 C C . LYS A 1 92 ? 11.787 -3.897 3.138 1.00 75.44 92 LYS A C 1
ATOM 694 O O . LYS A 1 92 ? 11.999 -3.654 4.317 1.00 75.44 92 LYS A O 1
ATOM 699 N N . ALA A 1 93 ? 12.464 -3.315 2.147 1.00 77.81 93 ALA A N 1
ATOM 700 C CA . ALA A 1 93 ? 13.543 -2.354 2.381 1.00 77.81 93 ALA A CA 1
ATOM 701 C C . ALA A 1 93 ? 13.050 -1.099 3.121 1.00 77.81 93 ALA A C 1
ATOM 703 O O . ALA A 1 93 ? 13.675 -0.679 4.093 1.00 77.81 93 ALA A O 1
ATOM 704 N N . ILE A 1 94 ? 11.895 -0.547 2.726 1.00 74.38 94 ILE A N 1
ATOM 705 C CA . ILE A 1 94 ? 11.286 0.596 3.430 1.00 74.38 94 ILE A CA 1
ATOM 706 C C . ILE A 1 94 ? 10.900 0.205 4.856 1.00 74.38 94 ILE A C 1
ATOM 708 O O . ILE A 1 94 ? 11.189 0.939 5.796 1.00 74.38 94 ILE A O 1
ATOM 712 N N . SER A 1 95 ? 10.268 -0.955 5.031 1.00 74.31 95 SER A N 1
ATOM 713 C CA . SER A 1 95 ? 9.830 -1.414 6.346 1.00 74.31 95 SER A CA 1
ATOM 714 C C . SER A 1 95 ? 10.989 -1.700 7.294 1.00 74.31 95 SER A C 1
ATOM 716 O O . SER A 1 95 ? 10.847 -1.430 8.484 1.00 74.31 95 SER A O 1
ATOM 718 N N . ASP A 1 96 ? 12.085 -2.276 6.800 1.00 78.38 96 ASP A N 1
ATOM 719 C CA . ASP A 1 96 ? 13.289 -2.527 7.593 1.00 78.38 96 ASP A CA 1
ATOM 720 C C . ASP A 1 96 ? 13.941 -1.184 7.975 1.00 78.38 96 ASP A C 1
ATOM 722 O O . ASP A 1 96 ? 14.254 -0.966 9.142 1.00 78.38 96 ASP A O 1
ATOM 726 N N . SER A 1 97 ? 14.051 -0.244 7.025 1.00 74.25 97 SER A N 1
ATOM 727 C CA . SER A 1 97 ? 14.625 1.089 7.265 1.00 74.25 97 SER A CA 1
ATOM 728 C C . SER A 1 97 ? 13.811 1.938 8.247 1.00 74.25 97 SER A C 1
ATOM 730 O O . SER A 1 97 ? 14.397 2.702 9.009 1.00 74.25 97 SER A O 1
ATOM 732 N N . LEU A 1 98 ? 12.483 1.826 8.226 1.00 74.94 98 LEU A N 1
ATOM 733 C CA . LEU A 1 98 ? 11.574 2.560 9.111 1.00 74.94 98 LEU A CA 1
ATOM 734 C C . LEU A 1 98 ? 11.203 1.779 10.385 1.00 74.94 98 LEU A C 1
ATOM 736 O O . LEU A 1 98 ? 10.381 2.256 11.160 1.00 74.94 98 LEU A O 1
ATOM 740 N N . GLN A 1 99 ? 11.765 0.580 10.589 1.00 77.56 99 GLN A N 1
ATOM 741 C CA . GLN A 1 99 ? 11.475 -0.304 11.731 1.00 77.56 99 GLN A CA 1
ATOM 742 C C . GLN A 1 99 ? 9.969 -0.566 11.957 1.00 77.56 99 GLN A C 1
ATOM 744 O O . GLN A 1 99 ? 9.506 -0.760 13.076 1.00 77.56 99 GLN A O 1
ATOM 749 N N . LEU A 1 100 ? 9.174 -0.624 10.881 1.00 79.00 100 LEU A N 1
ATOM 750 C CA . LEU A 1 100 ? 7.705 -0.684 10.983 1.00 79.00 100 LEU A CA 1
ATOM 751 C C . LEU A 1 100 ? 7.161 -2.026 11.496 1.00 79.00 100 LEU A C 1
ATOM 753 O O . LEU A 1 100 ? 5.973 -2.132 11.796 1.00 79.00 100 LEU A O 1
ATOM 757 N N . LYS A 1 101 ? 8.001 -3.063 11.584 1.00 80.31 101 LYS A N 1
ATOM 758 C CA . LYS A 1 101 ? 7.577 -4.408 12.002 1.00 80.31 101 LYS A CA 1
ATOM 759 C C . LYS A 1 101 ? 6.965 -4.410 13.398 1.00 80.31 101 LYS A C 1
ATOM 761 O O . LYS A 1 101 ? 5.913 -5.016 13.585 1.00 80.31 101 LYS A O 1
ATOM 766 N N . ASP A 1 102 ? 7.597 -3.724 14.346 1.00 81.94 102 ASP A N 1
ATOM 767 C CA . ASP A 1 102 ? 7.133 -3.701 15.734 1.00 81.94 102 ASP A CA 1
ATOM 768 C C . ASP A 1 102 ? 5.838 -2.901 15.873 1.00 81.94 102 ASP A C 1
ATOM 770 O O . ASP A 1 102 ? 4.905 -3.363 16.526 1.00 81.94 102 ASP A O 1
ATOM 774 N N . TYR A 1 103 ? 5.723 -1.783 15.150 1.00 82.88 103 TYR A N 1
ATOM 775 C CA . TYR A 1 103 ? 4.489 -1.003 15.076 1.00 82.88 103 TYR A CA 1
ATOM 776 C C . TYR A 1 103 ? 3.310 -1.845 14.561 1.00 82.88 103 TYR A C 1
ATOM 778 O O . TYR A 1 103 ? 2.282 -1.940 15.228 1.00 82.88 103 TYR A O 1
ATOM 786 N N . PHE A 1 104 ? 3.453 -2.525 13.412 1.00 81.75 104 PHE A N 1
ATOM 787 C CA . PHE A 1 104 ? 2.363 -3.347 12.860 1.00 81.75 104 PHE A CA 1
ATOM 788 C C . PHE A 1 104 ? 2.026 -4.558 13.735 1.00 81.75 104 PHE A C 1
ATOM 790 O O . PHE A 1 104 ? 0.862 -4.962 13.798 1.00 81.75 104 PHE A O 1
ATOM 797 N N . LYS A 1 105 ? 3.017 -5.103 14.449 1.00 83.88 105 LYS A N 1
ATOM 798 C CA . LYS A 1 105 ? 2.808 -6.153 15.449 1.00 83.88 105 LYS A CA 1
ATOM 799 C C . LYS A 1 105 ? 1.987 -5.644 16.637 1.00 83.88 105 LYS A C 1
ATOM 801 O O . LYS A 1 105 ? 1.073 -6.348 17.063 1.00 83.88 105 LYS A O 1
ATOM 806 N N . GLU A 1 106 ? 2.274 -4.443 17.142 1.00 84.31 106 GLU A N 1
ATOM 807 C CA . GLU A 1 106 ? 1.528 -3.817 18.245 1.00 84.31 106 GLU A CA 1
ATOM 808 C C . GLU A 1 106 ? 0.049 -3.627 17.881 1.00 84.31 106 GLU A C 1
ATOM 810 O O . GLU A 1 106 ? -0.838 -4.004 18.648 1.00 84.31 106 GLU A O 1
ATOM 815 N N . ILE A 1 107 ? -0.228 -3.129 16.673 1.00 82.56 107 ILE A N 1
ATOM 816 C CA . ILE A 1 107 ? -1.602 -2.893 16.201 1.00 82.56 107 ILE A CA 1
ATOM 817 C C . ILE A 1 107 ? -2.264 -4.129 15.563 1.00 82.56 107 ILE A C 1
ATOM 819 O O . ILE A 1 107 ? -3.340 -4.016 14.978 1.00 82.56 107 ILE A O 1
ATOM 823 N N . LYS A 1 108 ? -1.650 -5.315 15.696 1.00 81.50 108 LYS A N 1
ATOM 824 C CA . LYS A 1 108 ? -2.169 -6.626 15.249 1.00 81.50 108 LYS A CA 1
ATOM 825 C C . LYS A 1 108 ? -2.490 -6.723 13.750 1.00 81.50 108 LYS A C 1
ATOM 827 O O . LYS A 1 108 ? -3.374 -7.480 13.349 1.00 81.50 108 LYS A O 1
ATOM 832 N N . ILE A 1 109 ? -1.754 -6.003 12.911 1.00 81.81 109 ILE A N 1
ATOM 833 C CA . ILE A 1 109 ? -1.909 -6.079 11.456 1.00 81.81 109 ILE A CA 1
ATOM 834 C C . ILE A 1 109 ? -0.974 -7.149 10.878 1.00 81.81 109 ILE A C 1
ATOM 836 O O . ILE A 1 109 ? 0.209 -7.181 11.229 1.00 81.81 109 ILE A O 1
ATOM 840 N N . PRO A 1 110 ? -1.459 -8.017 9.967 1.00 73.50 110 PRO A N 1
ATOM 841 C CA . PRO A 1 110 ? -0.609 -8.983 9.281 1.00 73.50 110 PRO A CA 1
ATOM 842 C C . PRO A 1 110 ? 0.528 -8.296 8.513 1.00 73.50 110 PRO A C 1
ATOM 844 O O . PRO A 1 110 ? 0.293 -7.395 7.711 1.00 73.50 110 PRO A O 1
ATOM 847 N N . PHE A 1 111 ? 1.757 -8.762 8.731 1.00 67.38 111 PHE A N 1
ATOM 848 C CA . PHE A 1 111 ? 2.960 -8.292 8.045 1.00 67.38 111 PHE A CA 1
ATOM 849 C C . PHE A 1 111 ? 3.509 -9.405 7.124 1.00 67.38 111 PHE A C 1
ATOM 851 O O . PHE A 1 111 ? 3.489 -10.567 7.538 1.00 67.38 111 PHE A O 1
ATOM 858 N N . PRO A 1 112 ? 4.022 -9.109 5.907 1.00 66.75 112 PRO A N 1
ATOM 859 C CA . PRO A 1 112 ? 4.330 -7.790 5.341 1.00 66.75 112 PRO A CA 1
ATOM 860 C C . PRO A 1 112 ? 3.115 -7.003 4.838 1.00 66.75 112 PRO A C 1
ATOM 862 O O . PRO A 1 112 ? 2.119 -7.580 4.413 1.00 66.75 112 PRO A O 1
ATOM 865 N N . ILE A 1 113 ? 3.255 -5.672 4.829 1.00 70.81 113 ILE A N 1
ATOM 866 C CA . ILE A 1 113 ? 2.382 -4.750 4.084 1.00 70.81 113 ILE A CA 1
ATOM 867 C C . ILE A 1 113 ? 2.283 -5.249 2.635 1.00 70.81 113 ILE A C 1
ATOM 869 O O . ILE A 1 113 ? 3.308 -5.527 2.003 1.00 70.81 113 ILE A O 1
ATOM 873 N N . LEU A 1 114 ? 1.065 -5.370 2.105 1.00 67.19 114 LEU A N 1
ATOM 874 C CA . LEU A 1 114 ? 0.845 -5.916 0.766 1.00 67.19 114 LEU A CA 1
ATOM 875 C C . LEU A 1 114 ? 1.374 -4.948 -0.304 1.00 67.19 114 LEU A C 1
ATOM 877 O O . LEU A 1 114 ? 0.990 -3.777 -0.352 1.00 67.19 114 LEU A O 1
ATOM 881 N N . LEU A 1 115 ? 2.237 -5.453 -1.188 1.00 67.25 115 LEU A N 1
ATOM 882 C CA . LEU A 1 115 ? 2.620 -4.758 -2.413 1.00 67.25 115 LEU A CA 1
ATOM 883 C C . LEU A 1 115 ? 1.552 -5.024 -3.475 1.00 67.25 115 LEU A C 1
ATOM 885 O O . LEU A 1 115 ? 1.342 -6.170 -3.878 1.00 67.25 115 LEU A O 1
ATOM 889 N N . LEU A 1 116 ? 0.914 -3.964 -3.962 1.00 63.53 116 LEU A N 1
ATOM 890 C CA . LEU A 1 116 ? 0.092 -4.060 -5.162 1.00 63.53 116 LEU A CA 1
ATOM 891 C C . LEU A 1 116 ? 1.026 -4.285 -6.354 1.00 63.53 116 LEU A C 1
ATOM 893 O O . LEU A 1 116 ? 1.873 -3.440 -6.644 1.00 63.53 116 LEU A O 1
ATOM 897 N N . ARG A 1 117 ? 0.898 -5.431 -7.031 1.00 62.47 117 ARG A N 1
ATOM 898 C CA . ARG A 1 117 ? 1.525 -5.598 -8.347 1.00 62.47 117 ARG A CA 1
ATOM 899 C C . ARG A 1 117 ? 0.837 -4.667 -9.339 1.00 62.47 117 ARG A C 1
ATOM 901 O O . ARG A 1 117 ? -0.347 -4.376 -9.189 1.00 62.47 117 ARG A O 1
ATOM 908 N N . ASN A 1 118 ? 1.567 -4.282 -10.381 1.00 63.09 118 ASN A N 1
ATOM 909 C CA . ASN A 1 118 ? 0.989 -3.744 -11.609 1.00 63.09 118 ASN A CA 1
ATOM 910 C C . ASN A 1 118 ? 0.081 -4.829 -12.219 1.00 63.09 118 ASN A C 1
ATOM 912 O O . ASN A 1 118 ? 0.530 -5.634 -13.028 1.00 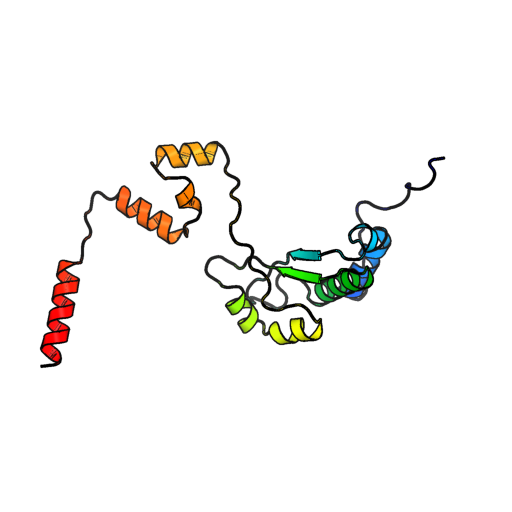63.09 118 ASN A O 1
ATOM 916 N N . SER A 1 119 ? -1.156 -4.938 -11.734 1.00 68.25 119 SER A N 1
ATOM 917 C CA . SER A 1 119 ? -2.119 -5.980 -12.116 1.00 68.25 119 SER A CA 1
ATOM 918 C C . SER A 1 119 ? -3.035 -5.536 -13.249 1.00 68.25 119 SER A C 1
ATOM 920 O O . SER A 1 119 ? -3.620 -6.370 -13.931 1.00 68.25 119 SER A O 1
ATOM 922 N N . ALA A 1 120 ? -3.146 -4.227 -13.454 1.00 72.69 120 ALA A N 1
ATOM 923 C CA . ALA A 1 120 ? -3.914 -3.624 -14.523 1.00 72.69 120 ALA A CA 1
ATOM 924 C C . ALA A 1 120 ? -3.164 -2.404 -15.055 1.00 72.69 120 ALA A C 1
ATOM 926 O O . ALA A 1 120 ? -2.534 -1.662 -14.298 1.00 72.69 120 ALA A O 1
ATOM 927 N N . LEU A 1 121 ? -3.248 -2.201 -16.365 1.00 76.69 121 LEU A N 1
ATOM 928 C CA . LEU A 1 121 ? -2.616 -1.090 -17.052 1.00 76.69 121 LEU A CA 1
ATOM 929 C C . LEU A 1 121 ? -3.687 -0.311 -17.812 1.00 76.69 121 LEU A C 1
ATOM 931 O O . LEU A 1 121 ? -4.296 -0.824 -18.747 1.00 76.69 121 LEU A O 1
ATOM 935 N N . LEU A 1 122 ? -3.906 0.943 -17.417 1.00 84.06 122 LEU A N 1
ATOM 936 C CA . LEU A 1 122 ? -4.736 1.869 -18.181 1.00 84.06 122 LEU A CA 1
ATOM 937 C C . LEU A 1 122 ? -3.855 2.584 -19.206 1.00 84.06 122 LEU A C 1
ATOM 939 O O . LEU A 1 122 ? -2.969 3.372 -18.857 1.00 84.06 122 LEU A O 1
ATOM 943 N N . VAL A 1 123 ? -4.096 2.299 -20.483 1.00 86.81 123 VAL A N 1
ATOM 944 C CA . VAL A 1 123 ? -3.346 2.870 -21.605 1.00 86.81 123 VAL A CA 1
ATOM 945 C C . VAL A 1 123 ? -4.280 3.753 -22.420 1.00 86.81 123 VAL A C 1
ATOM 947 O O . VAL A 1 123 ? -5.374 3.343 -22.783 1.00 86.81 123 VAL A O 1
ATOM 950 N N . SER A 1 124 ? -3.852 4.980 -22.711 1.00 92.62 124 SER A N 1
ATOM 951 C CA . SER A 1 124 ? -4.582 5.855 -23.628 1.00 92.62 124 SER A CA 1
ATOM 952 C C . SER A 1 124 ? -4.288 5.491 -25.083 1.00 92.62 124 SER A C 1
ATOM 954 O O . SER A 1 124 ? -3.196 5.018 -25.401 1.00 92.62 124 SER A O 1
ATOM 956 N N . GLU A 1 125 ? -5.205 5.816 -25.993 1.00 94.81 125 GLU A N 1
ATOM 957 C CA . GLU A 1 125 ? -5.020 5.612 -27.440 1.00 94.81 125 GLU A CA 1
ATOM 958 C C . GLU A 1 125 ? -3.713 6.232 -27.959 1.00 94.81 125 GLU A C 1
ATOM 960 O O . GLU A 1 125 ? -2.981 5.620 -28.732 1.00 94.81 125 GLU A O 1
ATOM 965 N N . LYS A 1 126 ? -3.343 7.419 -27.453 1.00 94.81 126 LYS A N 1
ATOM 966 C CA . LYS A 1 126 ? -2.073 8.086 -27.793 1.00 94.81 126 LYS A CA 1
ATOM 967 C C . LYS A 1 126 ? -0.846 7.234 -27.451 1.00 94.81 126 LYS A C 1
ATOM 969 O O . LYS A 1 126 ? 0.150 7.285 -28.170 1.00 94.81 126 LYS A O 1
ATOM 974 N N . LYS A 1 127 ? -0.890 6.490 -26.339 1.00 91.06 127 LYS A N 1
ATOM 975 C CA . LYS A 1 127 ? 0.198 5.592 -25.930 1.00 91.06 127 LYS A CA 1
ATOM 976 C C . LYS A 1 127 ? 0.211 4.325 -26.788 1.00 91.06 127 LYS A C 1
ATOM 978 O O . LYS A 1 127 ? 1.295 3.936 -27.205 1.00 91.06 127 LYS A O 1
ATOM 983 N N . LEU A 1 128 ? -0.950 3.754 -27.118 1.00 93.06 128 LEU A N 1
ATOM 984 C CA . LEU A 1 128 ? -1.051 2.608 -28.036 1.00 93.06 128 LEU A CA 1
ATOM 985 C C . LEU A 1 128 ? -0.472 2.940 -29.417 1.00 93.06 128 LEU A C 1
ATOM 987 O O . LEU A 1 128 ? 0.426 2.249 -29.886 1.00 93.06 128 LEU A O 1
ATOM 991 N N . ALA A 1 129 ? -0.853 4.082 -29.996 1.00 94.69 129 ALA A N 1
ATOM 992 C CA . ALA A 1 129 ? -0.308 4.533 -31.278 1.00 94.69 129 ALA A CA 1
ATOM 993 C C . ALA A 1 129 ? 1.219 4.755 -31.236 1.00 94.69 129 ALA A C 1
ATOM 995 O O . ALA A 1 129 ? 1.905 4.649 -32.252 1.00 94.69 129 ALA A O 1
ATOM 996 N N . LYS A 1 130 ? 1.780 5.089 -30.064 1.00 92.19 130 LYS A N 1
ATOM 997 C CA . LYS A 1 130 ? 3.233 5.213 -29.883 1.00 92.19 130 LYS A CA 1
ATOM 998 C C . LYS A 1 130 ? 3.914 3.844 -29.802 1.00 92.19 130 LYS A C 1
ATOM 1000 O O . LYS A 1 130 ? 4.991 3.701 -30.371 1.00 92.19 130 LYS A O 1
ATOM 1005 N N . LEU A 1 131 ? 3.307 2.870 -29.122 1.00 91.31 131 LEU A N 1
ATOM 1006 C CA . LEU A 1 131 ? 3.805 1.491 -29.069 1.00 91.31 131 LEU A CA 1
ATOM 1007 C C . LEU A 1 131 ? 3.872 0.878 -30.468 1.00 91.31 131 LEU A C 1
ATOM 1009 O O . LEU A 1 131 ? 4.917 0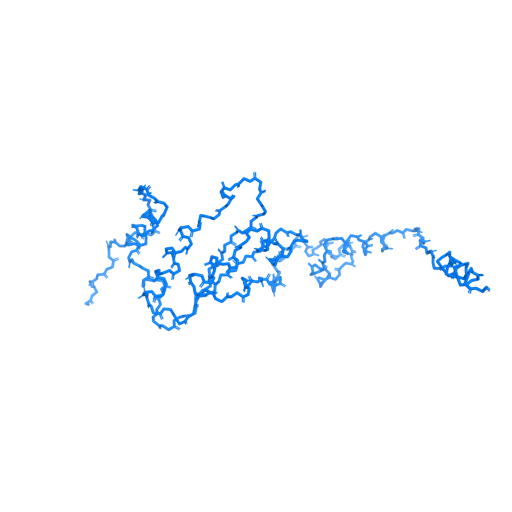.354 -30.842 1.00 91.31 131 LEU A O 1
ATOM 1013 N N . GLU A 1 132 ? 2.815 1.048 -31.266 1.00 91.94 132 GLU A N 1
ATOM 1014 C CA . GLU A 1 132 ? 2.771 0.587 -32.659 1.00 91.94 132 GLU A CA 1
ATOM 1015 C C . GLU A 1 132 ? 3.884 1.220 -33.502 1.00 91.94 132 GLU A C 1
ATOM 1017 O O . GLU A 1 132 ? 4.634 0.516 -34.175 1.00 91.94 132 GLU A O 1
ATOM 1022 N N . LYS A 1 133 ? 4.064 2.546 -33.412 1.00 92.56 133 LYS A N 1
ATOM 1023 C CA . LYS A 1 133 ? 5.136 3.258 -34.134 1.00 92.56 133 LYS A CA 1
ATOM 1024 C C . LYS A 1 133 ? 6.541 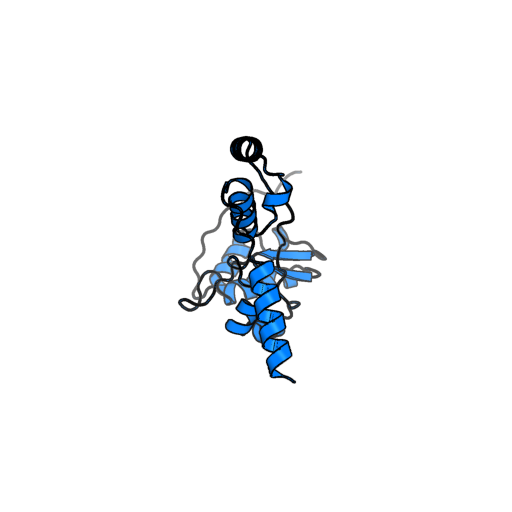2.805 -33.745 1.00 92.56 133 LYS A C 1
ATOM 1026 O O . LYS A 1 133 ? 7.453 2.915 -34.558 1.00 92.56 133 LYS A O 1
ATOM 1031 N N . LEU A 1 134 ? 6.724 2.355 -32.506 1.00 89.56 134 LEU A N 1
ATOM 1032 C CA . LEU A 1 134 ? 8.000 1.852 -31.998 1.00 89.56 134 LEU A CA 1
ATOM 1033 C C . LEU A 1 134 ? 8.146 0.333 -32.168 1.00 89.56 134 LEU A C 1
ATOM 1035 O O . LEU A 1 134 ? 9.194 -0.209 -31.819 1.00 89.56 134 LEU A O 1
ATOM 1039 N N . ASN A 1 135 ? 7.129 -0.345 -32.713 1.00 89.88 135 ASN A N 1
ATOM 1040 C CA . ASN A 1 135 ? 7.064 -1.799 -32.827 1.00 89.88 135 ASN A CA 1
ATOM 1041 C C . ASN A 1 135 ? 7.319 -2.500 -31.475 1.00 89.88 135 ASN A C 1
ATOM 1043 O O . ASN A 1 135 ? 8.144 -3.407 -31.376 1.00 89.88 135 ASN A O 1
ATOM 1047 N N . ILE A 1 136 ? 6.652 -2.017 -30.419 1.00 90.31 136 ILE A N 1
ATOM 1048 C CA . ILE A 1 136 ? 6.744 -2.541 -29.051 1.00 90.31 136 ILE A CA 1
ATOM 1049 C C . ILE A 1 136 ? 5.422 -3.222 -28.687 1.00 90.31 136 ILE A C 1
ATOM 1051 O O . ILE A 1 136 ? 4.358 -2.612 -28.767 1.00 90.31 136 ILE A O 1
ATOM 1055 N N . GLU A 1 137 ? 5.504 -4.465 -28.223 1.00 90.00 137 GLU A N 1
ATOM 1056 C CA . GLU A 1 137 ? 4.369 -5.219 -27.682 1.00 90.00 137 GLU A CA 1
ATOM 1057 C C . GLU A 1 137 ? 3.857 -4.598 -26.373 1.00 90.00 137 GLU A C 1
ATOM 1059 O O . GLU A 1 137 ? 4.655 -4.160 -25.537 1.00 90.00 137 GLU A O 1
ATOM 1064 N N . ILE A 1 138 ? 2.537 -4.583 -26.160 1.00 89.62 138 ILE A N 1
ATOM 1065 C CA . ILE A 1 138 ? 1.912 -3.940 -24.990 1.00 89.62 138 ILE A CA 1
ATOM 1066 C C . ILE A 1 138 ? 2.364 -4.572 -23.666 1.00 89.62 138 ILE A C 1
ATOM 1068 O O . ILE A 1 138 ? 2.519 -3.874 -22.664 1.00 89.62 138 ILE A O 1
ATOM 1072 N N . GLU A 1 139 ? 2.668 -5.867 -23.679 1.00 88.31 139 GLU A N 1
ATOM 1073 C CA . GLU A 1 139 ? 3.222 -6.654 -22.577 1.00 88.31 139 GLU A CA 1
ATOM 1074 C C . GLU A 1 139 ? 4.559 -6.082 -22.094 1.00 88.31 139 GLU A C 1
ATOM 1076 O O . GLU A 1 139 ? 4.887 -6.156 -20.908 1.00 88.31 139 GLU A O 1
ATOM 1081 N N . SER A 1 140 ? 5.307 -5.431 -22.988 1.00 87.38 140 SER A N 1
ATOM 1082 C CA . SER A 1 140 ? 6.579 -4.787 -22.656 1.00 87.38 140 SER A CA 1
ATOM 1083 C C . SER A 1 140 ? 6.404 -3.616 -21.685 1.00 87.38 140 SER A C 1
ATOM 1085 O O . SER A 1 140 ? 7.364 -3.238 -21.022 1.00 87.38 140 SER A O 1
ATOM 1087 N N . LEU A 1 141 ? 5.194 -3.058 -21.542 1.00 86.44 141 LEU A N 1
ATOM 1088 C CA . LEU A 1 141 ? 4.898 -2.024 -20.542 1.00 86.44 141 LEU A CA 1
ATOM 1089 C C . LEU A 1 141 ? 4.861 -2.555 -19.101 1.00 86.44 141 LEU A C 1
ATOM 1091 O O . LEU A 1 141 ? 4.854 -1.753 -18.168 1.00 86.44 141 LEU A O 1
ATOM 1095 N N . PHE A 1 142 ? 4.843 -3.877 -18.905 1.00 86.25 142 PHE A N 1
ATOM 1096 C CA . PHE A 1 142 ? 5.000 -4.495 -17.584 1.00 86.25 142 PHE A CA 1
ATOM 1097 C C . PHE A 1 142 ? 6.467 -4.724 -17.199 1.00 86.25 142 PHE A C 1
ATOM 1099 O O . PHE A 1 142 ? 6.742 -5.086 -16.053 1.00 86.25 142 PHE A O 1
ATOM 1106 N N . LEU A 1 143 ? 7.403 -4.524 -18.134 1.00 84.81 143 LEU A N 1
ATOM 1107 C CA . LEU A 1 143 ? 8.833 -4.559 -17.843 1.00 84.81 143 LEU A CA 1
ATOM 1108 C C . LEU A 1 143 ? 9.242 -3.344 -17.011 1.00 84.81 143 LEU A C 1
ATOM 1110 O O . LEU A 1 143 ? 8.554 -2.321 -16.973 1.00 84.81 143 LEU A O 1
ATOM 1114 N N . LYS A 1 144 ? 10.408 -3.445 -16.371 1.00 83.06 144 LYS A N 1
ATOM 1115 C CA . LYS A 1 144 ? 11.045 -2.270 -15.783 1.00 83.06 144 LYS A CA 1
ATOM 1116 C C . LYS A 1 144 ? 11.383 -1.259 -16.872 1.00 83.06 144 LYS A C 1
ATOM 1118 O O . LYS A 1 144 ? 11.715 -1.624 -18.001 1.00 83.06 144 LYS A O 1
ATOM 1123 N N . THR A 1 145 ? 11.372 0.017 -16.501 1.00 83.69 145 THR A N 1
ATOM 1124 C CA . THR A 1 145 ? 11.727 1.119 -17.402 1.00 83.69 145 THR A CA 1
ATOM 1125 C C . THR A 1 145 ? 13.135 0.949 -17.992 1.00 83.69 145 THR A C 1
ATOM 1127 O O . THR A 1 145 ? 13.332 1.227 -19.178 1.00 83.69 145 THR A O 1
ATOM 1130 N N . SER A 1 146 ? 14.092 0.444 -17.200 1.00 85.75 146 SER A N 1
ATOM 1131 C CA . SER A 1 146 ? 15.452 0.107 -17.651 1.00 85.75 146 SER A CA 1
ATOM 1132 C C . SER A 1 146 ? 15.429 -0.939 -18.758 1.00 85.75 146 SER A C 1
ATOM 1134 O O . SER A 1 146 ? 15.937 -0.695 -19.845 1.00 85.75 146 SER A O 1
ATOM 1136 N N . ASP A 1 147 ? 14.745 -2.054 -18.518 1.00 88.06 147 ASP A N 1
ATOM 1137 C CA . ASP A 1 147 ? 14.738 -3.208 -19.415 1.00 88.06 147 ASP A CA 1
ATOM 1138 C C . ASP A 1 147 ? 14.039 -2.860 -20.735 1.00 88.06 147 ASP A C 1
ATOM 1140 O O . ASP A 1 147 ? 14.473 -3.270 -21.813 1.00 88.06 147 ASP A O 1
ATOM 1144 N N . LEU A 1 148 ? 12.974 -2.053 -20.666 1.00 89.31 148 LEU A N 1
ATOM 1145 C CA . LEU A 1 148 ? 12.296 -1.530 -21.849 1.00 89.31 148 LEU A CA 1
ATOM 1146 C C . LEU A 1 148 ? 13.205 -0.590 -22.656 1.00 89.31 148 LEU A C 1
ATOM 1148 O O . LEU A 1 148 ? 13.217 -0.657 -23.887 1.00 89.31 148 LEU A O 1
ATOM 1152 N N . SER A 1 149 ? 13.972 0.267 -21.977 1.00 88.12 149 SER A N 1
ATOM 1153 C CA . SER A 1 149 ? 14.919 1.189 -22.618 1.00 88.12 149 SER A CA 1
ATOM 1154 C C . SER A 1 149 ? 16.084 0.442 -23.259 1.00 88.12 149 SER A C 1
ATOM 1156 O O . SER A 1 149 ? 16.442 0.743 -24.398 1.00 88.12 149 SER A O 1
ATOM 1158 N N . ASP A 1 150 ? 16.629 -0.563 -22.578 1.00 87.75 150 ASP A N 1
ATOM 1159 C CA . ASP A 1 150 ? 17.701 -1.413 -23.093 1.00 87.75 150 ASP A CA 1
ATOM 1160 C C . ASP A 1 150 ? 17.219 -2.196 -24.314 1.00 87.75 150 ASP A C 1
ATOM 1162 O O . ASP A 1 150 ? 17.861 -2.168 -25.366 1.00 87.75 150 ASP A O 1
ATOM 1166 N N . ARG A 1 151 ? 16.033 -2.814 -24.232 1.00 86.56 151 ARG A N 1
ATOM 1167 C CA . ARG A 1 151 ? 15.416 -3.525 -25.361 1.00 86.56 151 ARG A CA 1
ATOM 1168 C C . ARG A 1 151 ? 15.230 -2.606 -26.567 1.00 86.56 151 ARG A C 1
ATOM 1170 O O . ARG A 1 151 ? 15.595 -2.985 -27.679 1.00 86.56 151 ARG A O 1
ATOM 1177 N N . LEU A 1 152 ? 14.710 -1.395 -26.355 1.00 88.00 152 LEU A N 1
ATOM 1178 C CA . LEU A 1 152 ? 14.519 -0.420 -27.429 1.00 88.00 152 LEU A CA 1
ATOM 1179 C C . LEU A 1 152 ? 15.858 0.065 -28.004 1.00 88.00 152 LEU A C 1
ATOM 1181 O O . LEU A 1 152 ? 15.991 0.205 -29.219 1.00 88.00 152 LEU A O 1
ATOM 1185 N N . THR A 1 153 ? 16.861 0.274 -27.151 1.00 88.62 153 THR A N 1
ATOM 1186 C CA . THR A 1 153 ? 18.217 0.660 -27.564 1.00 88.62 153 THR A CA 1
ATOM 1187 C C . THR A 1 153 ? 18.836 -0.421 -28.441 1.00 88.62 153 THR A C 1
ATOM 1189 O O . THR A 1 153 ? 19.337 -0.115 -29.519 1.00 88.62 153 THR A O 1
ATOM 1192 N N . HIS A 1 154 ? 18.737 -1.690 -28.045 1.00 85.56 154 HIS A N 1
ATOM 1193 C CA . HIS A 1 154 ? 19.210 -2.815 -28.850 1.00 85.56 154 HIS A CA 1
ATOM 1194 C C . HIS A 1 154 ? 18.440 -2.975 -30.167 1.00 85.56 154 HIS A C 1
ATOM 1196 O O . HIS A 1 154 ? 19.049 -3.306 -31.180 1.00 85.56 154 HIS A O 1
ATOM 1202 N N . GLN A 1 155 ? 17.130 -2.716 -30.176 1.00 84.88 155 GLN A N 1
ATOM 1203 C CA . GLN A 1 155 ? 16.299 -2.805 -31.380 1.00 84.88 155 GLN A CA 1
ATOM 1204 C C . GLN A 1 155 ? 16.619 -1.706 -32.405 1.00 84.88 155 GLN A C 1
ATOM 1206 O O . GLN A 1 155 ? 16.583 -1.962 -33.607 1.00 84.88 155 GLN A O 1
ATOM 1211 N N . LEU A 1 156 ? 16.900 -0.482 -31.948 1.00 85.56 156 LEU A N 1
ATOM 1212 C CA . LEU A 1 156 ? 17.148 0.673 -32.821 1.00 85.56 156 LEU A CA 1
ATOM 1213 C C . LEU A 1 156 ? 18.631 0.869 -33.161 1.00 85.56 156 LEU A C 1
ATOM 1215 O O . LEU A 1 156 ? 18.953 1.542 -34.142 1.00 85.56 156 LEU A O 1
ATOM 1219 N N . SER A 1 157 ? 19.541 0.320 -32.355 1.00 85.88 157 SER A N 1
ATOM 1220 C CA . SER A 1 157 ? 20.978 0.462 -32.568 1.00 85.88 157 SER A CA 1
ATOM 1221 C C . SER A 1 157 ? 21.426 -0.302 -33.814 1.00 85.88 157 SER A C 1
ATOM 1223 O O . SER A 1 157 ? 21.366 -1.526 -33.870 1.00 85.88 157 SER A O 1
ATOM 1225 N N . GLY A 1 158 ? 21.987 0.419 -34.787 1.00 81.75 158 GLY A N 1
ATOM 1226 C CA . GLY A 1 158 ? 22.736 -0.187 -35.895 1.00 81.75 158 GLY A CA 1
ATOM 1227 C C . GLY A 1 158 ? 24.107 -0.736 -35.478 1.00 81.75 158 GLY A C 1
ATOM 1228 O O . GLY A 1 158 ? 24.794 -1.367 -36.279 1.00 81.75 158 GLY A O 1
ATOM 1229 N N . ILE A 1 159 ? 24.526 -0.493 -34.232 1.00 83.38 159 ILE A N 1
ATOM 1230 C CA . ILE A 1 159 ? 25.787 -0.977 -33.676 1.00 83.38 159 ILE A CA 1
ATOM 1231 C C . ILE A 1 159 ? 25.522 -2.324 -33.007 1.00 83.38 159 ILE A C 1
ATOM 1233 O O . ILE A 1 159 ? 24.840 -2.397 -31.981 1.00 83.38 159 ILE A O 1
ATOM 1237 N N . LYS A 1 160 ? 26.097 -3.391 -33.569 1.00 77.00 160 LYS A N 1
ATOM 1238 C CA . LYS A 1 160 ? 26.119 -4.710 -32.934 1.00 77.00 160 LYS A CA 1
ATOM 1239 C C . LYS A 1 160 ? 27.191 -4.719 -31.843 1.00 77.00 160 LYS A C 1
ATOM 1241 O O . LYS A 1 160 ? 28.366 -4.938 -32.125 1.00 77.00 160 LYS A O 1
ATOM 1246 N N . ILE A 1 161 ? 26.780 -4.455 -30.607 1.00 76.81 161 ILE A N 1
ATOM 1247 C CA . ILE A 1 161 ? 27.639 -4.570 -29.426 1.00 76.81 161 ILE A CA 1
ATOM 1248 C C . ILE A 1 161 ? 27.503 -5.996 -28.887 1.00 76.81 161 ILE A C 1
ATOM 1250 O O . ILE A 1 161 ? 26.491 -6.338 -28.282 1.00 76.81 161 ILE A O 1
ATOM 1254 N N . ASP A 1 162 ? 28.512 -6.827 -29.134 1.00 81.31 162 ASP A N 1
ATOM 1255 C CA . ASP A 1 162 ? 28.602 -8.196 -28.624 1.00 81.31 162 ASP A CA 1
ATOM 1256 C C . ASP A 1 162 ? 29.991 -8.408 -28.015 1.00 81.31 162 ASP A C 1
ATOM 1258 O O . ASP A 1 162 ? 30.994 -8.417 -28.728 1.00 81.31 162 ASP A O 1
ATOM 1262 N N . PHE A 1 163 ? 30.035 -8.543 -26.688 1.00 88.19 163 PHE A N 1
ATOM 1263 C CA . PHE A 1 163 ? 31.266 -8.776 -25.933 1.00 88.19 163 PHE A CA 1
ATOM 1264 C C . PHE A 1 163 ? 31.481 -10.249 -25.565 1.00 88.19 163 PHE A C 1
ATOM 1266 O O . PHE A 1 163 ? 32.316 -10.555 -24.710 1.00 88.19 163 PHE A O 1
ATOM 1273 N N . SER A 1 164 ? 30.712 -11.174 -26.149 1.00 92.38 164 SER A N 1
ATOM 1274 C CA . SER A 1 164 ? 30.767 -12.594 -25.778 1.00 92.38 164 SER A CA 1
ATOM 1275 C C . SER A 1 164 ? 32.168 -13.170 -25.977 1.00 92.38 164 SER A C 1
ATOM 1277 O O . SER A 1 164 ? 32.699 -13.813 -25.078 1.00 92.38 164 SER A O 1
ATOM 1279 N N . SER A 1 165 ? 32.835 -12.839 -27.087 1.00 92.88 165 SER A N 1
ATOM 1280 C CA . SER A 1 165 ? 34.193 -13.329 -27.359 1.00 92.88 165 SER A CA 1
ATOM 1281 C C . SER A 1 165 ? 35.232 -12.793 -26.367 1.00 92.88 165 SER A C 1
ATOM 1283 O O . SER A 1 165 ? 36.105 -13.546 -25.929 1.00 92.88 165 SER A O 1
ATOM 1285 N N . GLN A 1 166 ? 35.131 -11.522 -25.966 1.00 95.25 166 GLN A N 1
ATOM 1286 C CA . GLN A 1 166 ? 36.009 -10.913 -24.963 1.00 95.25 166 GLN A CA 1
ATOM 1287 C C . GLN A 1 166 ? 35.745 -11.495 -23.574 1.00 95.25 166 GLN A C 1
ATOM 1289 O O . GLN A 1 166 ? 36.696 -11.753 -22.842 1.00 95.25 166 GLN A O 1
ATOM 1294 N N . ARG A 1 167 ? 34.478 -11.747 -23.219 1.00 94.12 167 ARG A N 1
ATOM 1295 C CA . ARG A 1 167 ? 34.113 -12.414 -21.960 1.00 94.12 167 ARG A CA 1
ATOM 1296 C C . ARG A 1 167 ? 34.648 -13.838 -21.904 1.00 94.12 167 ARG A C 1
ATOM 1298 O O . ARG A 1 167 ? 35.254 -14.203 -20.902 1.00 94.12 167 ARG A O 1
ATOM 1305 N N . ASP A 1 168 ? 34.481 -14.613 -22.972 1.00 96.56 168 ASP A N 1
ATOM 1306 C CA . ASP A 1 168 ? 35.006 -15.978 -23.062 1.00 96.56 168 ASP A CA 1
ATOM 1307 C C . ASP A 1 168 ? 36.533 -15.993 -22.972 1.00 96.56 168 ASP A C 1
ATOM 1309 O O . ASP A 1 168 ? 37.120 -16.871 -22.341 1.00 96.56 168 ASP A O 1
ATOM 1313 N N . HIS A 1 169 ? 37.189 -15.009 -23.591 1.00 96.25 169 HIS A N 1
ATOM 1314 C CA . HIS A 1 169 ? 38.630 -14.835 -23.468 1.00 96.25 169 HIS A CA 1
ATOM 1315 C C . HIS A 1 169 ? 39.039 -14.526 -22.025 1.00 96.25 169 HIS A C 1
ATOM 1317 O O . HIS A 1 169 ? 39.938 -15.184 -21.510 1.00 96.25 169 HIS A O 1
ATOM 1323 N N . LEU A 1 170 ? 38.340 -13.607 -21.355 1.00 96.81 170 LEU A N 1
ATOM 1324 C CA . LEU A 1 170 ? 38.591 -13.267 -19.955 1.00 96.81 170 LEU A CA 1
ATOM 1325 C C . LEU A 1 170 ? 38.405 -14.484 -19.037 1.00 96.81 170 LEU A C 1
ATOM 1327 O O . LEU A 1 170 ? 39.229 -14.741 -18.166 1.00 96.81 170 LEU A O 1
ATOM 1331 N N . HIS A 1 171 ? 37.341 -15.264 -19.252 1.00 95.38 171 HIS A N 1
ATOM 1332 C CA . HIS A 1 171 ? 37.084 -16.489 -18.497 1.00 95.38 1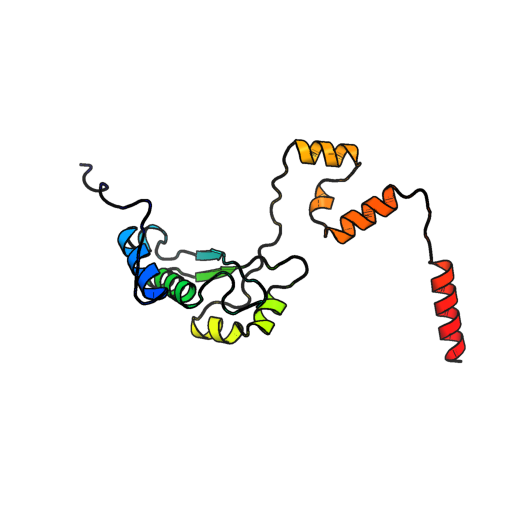71 HIS A CA 1
ATOM 1333 C C . HIS A 1 171 ? 38.221 -17.499 -18.645 1.00 95.38 171 HIS A C 1
ATOM 1335 O O . HIS A 1 171 ? 38.653 -18.054 -17.638 1.00 95.38 171 HIS A O 1
ATOM 1341 N N . ARG A 1 172 ? 38.729 -17.706 -19.867 1.00 95.88 172 ARG A N 1
ATOM 1342 C CA . ARG A 1 172 ? 39.899 -18.567 -20.097 1.00 95.88 172 ARG A CA 1
ATOM 1343 C C . ARG A 1 172 ? 41.132 -18.055 -19.354 1.00 95.88 172 ARG A C 1
ATOM 1345 O O . ARG A 1 172 ? 41.727 -18.824 -18.617 1.00 95.88 172 ARG A O 1
ATOM 1352 N N . GLN A 1 173 ? 41.434 -16.757 -19.443 1.00 96.19 173 GLN A N 1
ATOM 1353 C CA . GLN A 1 173 ? 42.566 -16.162 -18.718 1.00 96.19 173 GLN A CA 1
ATOM 1354 C C . GLN A 1 173 ? 42.497 -16.413 -17.206 1.00 96.19 173 GLN A C 1
ATOM 1356 O O . GLN A 1 173 ? 43.516 -16.708 -16.597 1.00 96.19 173 GLN A O 1
ATOM 1361 N N . PHE A 1 174 ? 41.310 -16.317 -16.597 1.00 95.88 174 PHE A N 1
ATOM 1362 C CA . PHE A 1 174 ? 41.147 -16.626 -15.174 1.00 95.88 174 PHE A CA 1
ATOM 1363 C C . PHE A 1 174 ? 41.324 -18.113 -14.863 1.00 95.88 174 PHE A C 1
ATOM 1365 O O . PHE A 1 174 ? 41.881 -18.427 -13.818 1.00 95.88 174 PHE A O 1
ATOM 1372 N N . MET A 1 175 ? 40.864 -19.018 -15.732 1.00 94.12 175 MET A N 1
ATOM 1373 C CA . MET A 1 175 ? 41.056 -20.463 -15.542 1.00 94.12 175 MET A CA 1
ATOM 1374 C C . MET A 1 175 ? 42.538 -20.836 -15.597 1.00 94.12 175 MET A C 1
ATOM 1376 O O . MET A 1 175 ? 43.009 -21.535 -14.706 1.00 94.12 175 MET A O 1
ATOM 1380 N N . ASP A 1 176 ? 43.273 -20.277 -16.559 1.00 94.06 176 ASP A N 1
ATOM 1381 C CA . ASP A 1 176 ? 44.712 -20.506 -16.734 1.00 94.06 176 ASP A CA 1
ATOM 1382 C C . ASP A 1 176 ? 45.551 -19.991 -15.540 1.00 94.06 176 ASP A C 1
ATOM 1384 O O . ASP A 1 176 ? 46.702 -20.376 -15.381 1.00 94.06 176 ASP A O 1
ATOM 1388 N N . MET A 1 177 ? 45.003 -19.112 -14.688 1.00 91.31 177 MET A N 1
ATOM 1389 C CA . MET A 1 177 ? 45.668 -18.624 -13.466 1.00 91.31 177 MET A CA 1
ATOM 1390 C C . MET A 1 177 ? 45.494 -19.546 -12.247 1.00 91.31 177 MET A C 1
ATOM 1392 O O . MET A 1 177 ? 46.149 -19.319 -11.227 1.00 91.31 177 MET A O 1
ATOM 1396 N N . TYR A 1 178 ? 44.576 -20.516 -12.307 1.00 84.12 178 TYR A N 1
ATOM 1397 C CA . TYR A 1 178 ? 44.358 -21.510 -11.248 1.00 84.12 178 TYR A CA 1
ATOM 1398 C C . TYR A 1 178 ? 45.113 -22.828 -11.494 1.00 84.12 178 TYR A C 1
ATOM 1400 O O . TYR A 1 178 ? 45.076 -23.702 -10.623 1.00 84.12 178 TYR A O 1
ATOM 1408 N N . GLU A 1 179 ? 45.772 -22.962 -12.648 1.00 61.31 179 GLU A N 1
ATOM 1409 C CA . GLU A 1 179 ? 46.760 -24.010 -12.950 1.00 61.31 179 GLU A CA 1
ATOM 1410 C C . GLU A 1 179 ? 48.156 -23.629 -12.431 1.00 61.31 179 GLU A C 1
ATOM 1412 O O . GLU A 1 179 ? 48.859 -24.544 -11.938 1.00 61.31 179 GLU A O 1
#

Sequence (179 aa):
MDQLDSDIAEVVITKGNSPEESVLDGIEKLGGISKFIDDGDQVFIKINLRLPFGFPTNTNLDTLKAIIQSCNSAGAKKVYVGSFPIEDITVKAISDSLQLKDYFKEIKIPFPILLLRNSALLVSEKKLAKLEKLNIEIESLFLKTSDLSDRLTHQLSGIKIDFSSQRDHLHRQFMDMYE

Radius of gyration: 25.57 Å; chains: 1; bounding box: 89×44×55 Å

Secondary structure (DSSP, 8-state):
-----S---SS-----SSHHHHHHHHHHHTT-GGGT--TT-EEEEEE-----SSS-SS--HHHHHHHHHHHHHTT-SEEEEEE--STT--HHHHHHHTTHHHHHHHTT--SSPEEPP-------HHHHHHHHHTT--GGGGGS-HHHHHHHHHHHH-SS----HHHHHHHHHHHHHT--